Protein AF-A0A1Z9VFZ0-F1 (afdb_monomer_lite)

Secondary structure (DSSP, 8-state):
--HHHHHHS-HHHHHHHHHHHHHHHHHHHHHHHH---GGGHHHH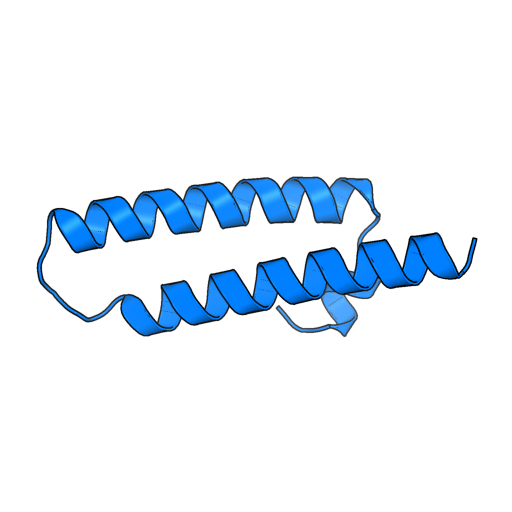HHHHHHHHHHHHHHHHHHTT-

Radius of gyration: 13.76 Å; chains: 1; bounding box: 30×17×40 Å

Foldseek 3Di:
DDLVVLLVDDLVVLVVVLVVLVVVLVVVVVVCVVDVPPPCPVVNVVSVVSSVSSVVVNVVVVVVD

Sequence (65 aa):
MKVSEIRALSDDQIYIEIDQMVKERLALRIKIANSSQGENVNRLTAIKKNIARCLTIIRERKDKS

Structure (mmCIF, N/CA/C/O backbone):
data_AF-A0A1Z9VFZ0-F1
#
_entry.id   AF-A0A1Z9VFZ0-F1
#
loop_
_atom_site.group_PDB
_atom_site.id
_atom_site.type_symbol
_atom_site.label_atom_id
_atom_site.label_alt_id
_atom_site.label_comp_id
_atom_site.label_asym_id
_atom_site.label_entity_id
_atom_site.label_seq_id
_atom_site.pdbx_PDB_ins_code
_atom_site.Cartn_x
_atom_site.Cartn_y
_atom_site.Cartn_z
_atom_site.occupancy
_atom_site.B_iso_or_equiv
_atom_site.auth_seq_id
_atom_site.auth_comp_id
_atom_site.auth_asym_id
_atom_site.auth_atom_id
_atom_site.pdbx_PDB_model_num
ATOM 1 N N . MET A 1 1 ? -3.842 -6.950 -2.385 1.00 73.00 1 MET A N 1
ATOM 2 C CA . MET A 1 1 ? -4.253 -7.021 -0.976 1.00 73.00 1 MET A CA 1
ATOM 3 C C . MET A 1 1 ? -5.756 -6.815 -0.900 1.00 73.00 1 MET A C 1
ATOM 5 O O . MET A 1 1 ? -6.255 -5.819 -1.432 1.00 73.00 1 MET A O 1
ATOM 9 N N . LYS A 1 2 ? -6.481 -7.794 -0.358 1.00 83.62 2 LYS A N 1
ATOM 10 C CA . LYS A 1 2 ? -7.922 -7.688 -0.108 1.00 83.62 2 LYS A CA 1
ATOM 11 C C . LYS A 1 2 ? -8.140 -6.860 1.153 1.00 83.62 2 LYS A C 1
ATOM 13 O O . LYS A 1 2 ? -7.369 -6.958 2.097 1.00 83.62 2 LYS A O 1
ATOM 18 N N . VAL A 1 3 ? -9.212 -6.073 1.182 1.00 85.50 3 VAL A N 1
ATOM 19 C CA . VAL A 1 3 ? -9.538 -5.176 2.309 1.00 85.50 3 VAL A CA 1
ATOM 20 C C . VAL A 1 3 ? -9.657 -5.942 3.633 1.00 85.50 3 VAL A C 1
ATOM 22 O O . VAL A 1 3 ? -9.216 -5.445 4.663 1.00 85.50 3 VAL A O 1
ATOM 25 N N . SER A 1 4 ? -10.184 -7.168 3.602 1.00 87.00 4 SER A N 1
ATOM 26 C CA . SER A 1 4 ? -10.320 -8.030 4.782 1.00 87.00 4 SER A CA 1
ATOM 27 C C . SER A 1 4 ? -8.980 -8.361 5.445 1.00 87.00 4 SER A C 1
ATOM 29 O O . SER A 1 4 ? -8.903 -8.383 6.666 1.00 87.00 4 SER A O 1
ATOM 31 N N . GLU A 1 5 ? -7.924 -8.560 4.652 1.00 86.81 5 GLU A N 1
ATOM 32 C CA . GLU A 1 5 ? -6.573 -8.853 5.153 1.00 86.81 5 GLU A CA 1
ATOM 33 C C . GLU A 1 5 ? -5.988 -7.622 5.853 1.00 86.81 5 GLU A C 1
ATOM 35 O O . GLU A 1 5 ? -5.440 -7.727 6.942 1.00 86.81 5 GLU A O 1
ATOM 40 N N . ILE A 1 6 ? -6.198 -6.432 5.277 1.00 85.62 6 ILE A N 1
ATOM 41 C CA . ILE A 1 6 ? -5.755 -5.154 5.860 1.00 85.62 6 ILE A CA 1
ATOM 42 C C . ILE A 1 6 ? -6.439 -4.902 7.208 1.00 85.62 6 ILE A C 1
ATOM 44 O O . ILE A 1 6 ? -5.810 -4.432 8.150 1.00 85.62 6 ILE A O 1
ATOM 48 N N . ARG A 1 7 ? -7.733 -5.234 7.318 1.00 86.50 7 ARG A N 1
ATOM 49 C CA . ARG A 1 7 ? -8.505 -5.056 8.558 1.00 86.50 7 ARG A CA 1
ATOM 50 C C . ARG A 1 7 ? -8.065 -5.984 9.686 1.00 86.50 7 ARG A C 1
ATOM 52 O O . ARG A 1 7 ? -8.294 -5.625 10.837 1.00 86.50 7 ARG A O 1
ATOM 59 N N . ALA A 1 8 ? -7.471 -7.131 9.367 1.00 90.06 8 ALA A N 1
ATOM 60 C CA . ALA A 1 8 ? -6.974 -8.084 10.355 1.00 90.06 8 ALA A CA 1
ATOM 61 C C . ALA A 1 8 ? -5.617 -7.676 10.960 1.00 90.06 8 ALA A C 1
ATOM 63 O O . ALA A 1 8 ? -5.268 -8.150 12.036 1.00 90.06 8 ALA A O 1
ATOM 64 N N . LEU A 1 9 ? -4.864 -6.799 10.289 1.00 89.31 9 LEU A N 1
ATOM 65 C CA . LEU A 1 9 ? -3.566 -6.308 10.759 1.00 89.31 9 LEU A CA 1
ATOM 66 C C . LEU A 1 9 ? -3.722 -5.239 11.848 1.00 89.31 9 LEU A C 1
ATOM 68 O O . LEU A 1 9 ? -4.679 -4.457 11.829 1.00 89.31 9 LEU A O 1
ATOM 72 N N . SER A 1 10 ? -2.756 -5.152 12.765 1.00 91.62 10 SER A N 1
ATOM 73 C CA . SER A 1 10 ? -2.652 -4.023 13.702 1.00 91.62 10 SER A CA 1
ATOM 74 C C . SER A 1 10 ? -2.223 -2.737 12.984 1.00 91.62 10 SER A C 1
ATOM 76 O O . SER A 1 10 ? -1.709 -2.787 11.867 1.00 91.62 10 SER A O 1
ATOM 78 N N . ASP A 1 11 ? -2.427 -1.572 13.603 1.00 90.69 11 ASP A N 1
ATOM 79 C CA . ASP A 1 11 ? -2.024 -0.290 13.003 1.00 90.69 11 ASP A CA 1
ATOM 80 C C . ASP A 1 11 ? -0.523 -0.257 12.684 1.00 90.69 11 ASP A C 1
ATOM 82 O O . ASP A 1 11 ? -0.142 0.108 11.572 1.00 90.69 11 ASP A O 1
ATOM 86 N N . ASP A 1 12 ? 0.320 -0.733 13.604 1.00 91.19 12 ASP A N 1
ATOM 87 C CA . ASP A 1 12 ? 1.774 -0.808 13.415 1.00 91.19 12 ASP A CA 1
ATOM 88 C C . ASP A 1 12 ? 2.158 -1.714 12.242 1.00 91.19 12 ASP A C 1
ATOM 90 O O . ASP A 1 12 ? 3.009 -1.360 11.424 1.00 91.19 12 ASP A O 1
ATOM 94 N N . GLN A 1 13 ? 1.488 -2.862 12.105 1.00 91.50 13 GLN A N 1
ATOM 95 C CA . GLN A 1 13 ? 1.702 -3.766 10.975 1.00 91.50 13 GLN A CA 1
ATOM 96 C C . GLN A 1 13 ? 1.308 -3.113 9.649 1.00 91.50 13 GLN A C 1
ATOM 98 O O . GLN A 1 13 ? 2.012 -3.278 8.655 1.00 91.50 13 GLN A O 1
ATOM 103 N N . ILE A 1 14 ? 0.223 -2.331 9.625 1.00 91.62 14 ILE A N 1
ATOM 104 C CA . ILE A 1 14 ? -0.179 -1.593 8.425 1.00 91.62 14 ILE A CA 1
ATOM 105 C C . ILE A 1 14 ? 0.878 -0.540 8.061 1.00 91.62 14 ILE A C 1
ATOM 107 O O . ILE A 1 14 ? 1.193 -0.392 6.880 1.00 91.62 14 ILE A O 1
ATOM 111 N N . TYR A 1 15 ? 1.465 0.168 9.032 1.00 92.69 15 TYR A N 1
ATOM 112 C CA . TYR A 1 15 ? 2.545 1.122 8.752 1.00 92.69 15 TYR A CA 1
ATOM 113 C C . TYR A 1 15 ? 3.810 0.445 8.212 1.00 92.69 15 TYR A C 1
ATOM 115 O O . TYR A 1 15 ? 4.403 0.953 7.257 1.00 92.69 15 TYR A O 1
ATOM 123 N N . ILE A 1 16 ? 4.194 -0.710 8.763 1.00 94.44 16 ILE A N 1
ATOM 124 C CA . ILE A 1 16 ? 5.326 -1.506 8.262 1.00 94.44 16 ILE A CA 1
ATOM 125 C C . ILE A 1 16 ? 5.076 -1.939 6.812 1.00 94.44 16 ILE A C 1
ATOM 127 O O . ILE A 1 16 ? 5.946 -1.777 5.955 1.00 94.44 16 ILE A O 1
ATOM 131 N N . GLU A 1 17 ? 3.874 -2.431 6.514 1.00 91.31 17 GLU A N 1
ATOM 132 C CA . GLU A 1 17 ? 3.491 -2.858 5.167 1.00 91.31 17 GLU A CA 1
ATOM 133 C C . GLU A 1 17 ? 3.506 -1.681 4.174 1.00 91.31 17 GLU A C 1
ATOM 135 O O . GLU A 1 17 ? 3.979 -1.812 3.042 1.00 91.31 17 GLU A O 1
ATOM 140 N N . ILE A 1 18 ? 3.041 -0.497 4.596 1.00 93.31 18 ILE A N 1
ATOM 141 C CA . ILE A 1 18 ? 3.107 0.727 3.785 1.00 93.31 18 ILE A CA 1
ATOM 142 C C . ILE A 1 18 ? 4.561 1.065 3.437 1.00 93.31 18 ILE A C 1
ATOM 144 O O . ILE A 1 18 ? 4.844 1.345 2.270 1.00 93.31 18 ILE A O 1
ATOM 148 N N . ASP A 1 19 ? 5.478 1.033 4.405 1.00 94.56 19 ASP A N 1
ATOM 149 C CA . ASP A 1 19 ? 6.893 1.344 4.168 1.00 94.56 19 ASP A CA 1
ATOM 150 C C . ASP A 1 19 ? 7.526 0.370 3.158 1.00 94.56 19 ASP A C 1
ATOM 152 O O . ASP A 1 19 ? 8.183 0.788 2.197 1.00 94.56 19 ASP A O 1
ATOM 156 N N . GLN A 1 20 ? 7.242 -0.928 3.295 1.00 94.00 20 GLN A N 1
ATOM 157 C CA . GLN A 1 20 ? 7.690 -1.946 2.342 1.00 94.00 20 GLN A CA 1
ATOM 158 C C . GLN A 1 20 ? 7.133 -1.701 0.933 1.00 94.00 20 GLN A C 1
ATOM 160 O O . GLN A 1 20 ? 7.888 -1.700 -0.043 1.00 94.00 20 GLN A O 1
ATOM 165 N N . MET A 1 21 ? 5.835 -1.410 0.813 1.00 93.75 21 MET A N 1
ATOM 166 C CA . MET A 1 21 ? 5.197 -1.112 -0.472 1.00 93.75 21 MET A CA 1
ATOM 167 C C . MET A 1 21 ? 5.741 0.167 -1.122 1.00 93.75 21 MET A C 1
ATOM 169 O O . MET A 1 21 ? 5.862 0.242 -2.349 1.00 93.75 21 MET A O 1
ATOM 173 N N . VAL A 1 22 ? 6.084 1.189 -0.333 1.00 93.62 22 VAL A N 1
ATOM 174 C CA . VAL A 1 22 ? 6.705 2.423 -0.836 1.00 93.62 22 VAL A CA 1
ATOM 175 C C . VAL A 1 22 ? 8.103 2.137 -1.388 1.00 93.62 22 VAL A C 1
ATOM 177 O O . VAL A 1 22 ? 8.423 2.606 -2.486 1.00 93.62 22 VAL A O 1
ATOM 180 N N . LYS A 1 23 ? 8.901 1.323 -0.688 1.00 94.38 23 LYS A N 1
ATOM 181 C CA . LYS A 1 23 ? 10.224 0.874 -1.151 1.00 94.38 23 LYS A CA 1
ATOM 182 C C . LYS A 1 23 ? 10.129 0.042 -2.430 1.00 94.38 23 LYS A C 1
ATOM 184 O O . LYS A 1 23 ? 10.827 0.349 -3.398 1.00 94.38 23 LYS A O 1
ATOM 189 N N . GLU A 1 24 ? 9.218 -0.933 -2.489 1.00 91.06 24 GLU A N 1
ATOM 190 C CA . GLU A 1 24 ? 8.953 -1.734 -3.699 1.00 91.06 24 GLU A CA 1
ATOM 191 C C . GLU A 1 24 ? 8.575 -0.821 -4.872 1.00 91.06 24 GLU A C 1
ATOM 193 O O . GLU A 1 24 ? 9.116 -0.931 -5.976 1.00 91.06 24 GLU A O 1
ATOM 198 N N . ARG A 1 25 ? 7.688 0.152 -4.630 1.00 91.06 25 ARG A N 1
ATOM 199 C CA . ARG A 1 25 ? 7.271 1.111 -5.654 1.00 91.06 25 ARG A CA 1
ATOM 200 C C . ARG A 1 25 ? 8.434 1.965 -6.155 1.00 91.06 25 ARG A C 1
ATOM 202 O O . ARG A 1 25 ? 8.494 2.231 -7.355 1.00 91.06 25 ARG A O 1
ATOM 209 N N . LEU A 1 26 ? 9.329 2.418 -5.279 1.00 91.06 26 LEU A N 1
ATOM 210 C CA . LEU A 1 26 ? 10.515 3.181 -5.677 1.00 91.06 26 LEU A CA 1
ATOM 211 C C . LEU A 1 26 ? 11.453 2.330 -6.539 1.00 91.06 26 LEU A C 1
ATOM 213 O O . LEU A 1 26 ? 11.843 2.771 -7.620 1.00 91.06 26 LEU A O 1
ATOM 217 N N . ALA A 1 27 ? 11.744 1.101 -6.110 1.00 90.00 27 ALA A N 1
ATOM 218 C CA . ALA A 1 27 ? 12.583 0.171 -6.859 1.00 90.00 27 ALA A CA 1
ATOM 219 C C . ALA A 1 27 ? 12.021 -0.095 -8.267 1.00 90.00 27 ALA A C 1
ATOM 221 O O . ALA A 1 27 ? 12.755 -0.035 -9.254 1.00 90.00 27 ALA A O 1
ATOM 222 N N . LEU A 1 28 ? 10.703 -0.293 -8.386 1.00 87.69 28 LEU A N 1
ATOM 223 C CA . LEU A 1 28 ? 10.043 -0.461 -9.682 1.00 87.69 28 LEU A CA 1
ATOM 224 C C . LEU A 1 28 ? 10.127 0.792 -10.558 1.00 87.69 28 LEU A C 1
ATOM 226 O O . LEU A 1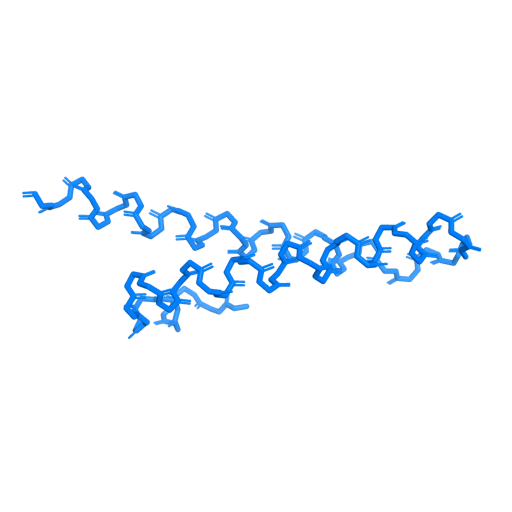 28 ? 10.337 0.670 -11.762 1.00 87.69 28 LEU A O 1
ATOM 230 N N . ARG A 1 29 ? 10.002 1.998 -9.987 1.00 86.94 29 ARG A N 1
ATOM 231 C CA . ARG A 1 29 ? 10.172 3.247 -10.753 1.00 86.94 29 ARG A CA 1
ATOM 232 C C . ARG A 1 29 ? 11.589 3.389 -11.300 1.00 86.94 29 ARG A C 1
ATOM 234 O O . ARG A 1 29 ? 11.736 3.774 -12.453 1.00 86.94 29 ARG A O 1
ATOM 241 N N . ILE A 1 30 ? 12.601 3.059 -10.497 1.00 87.81 30 ILE A N 1
AT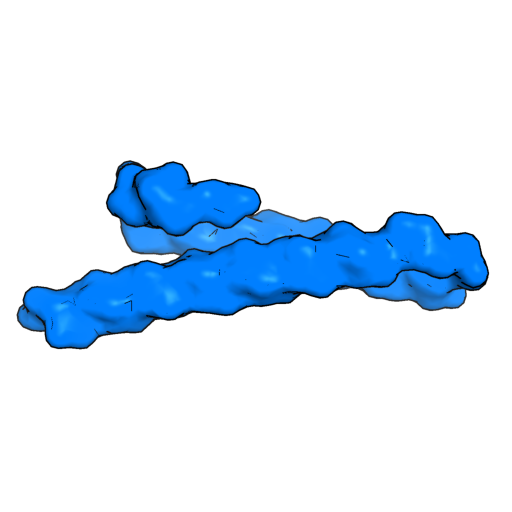OM 242 C CA . ILE A 1 30 ? 14.007 3.076 -10.924 1.00 87.81 30 ILE A CA 1
ATOM 243 C C . ILE A 1 30 ? 14.223 2.052 -12.043 1.00 87.81 30 ILE A C 1
ATOM 245 O O . ILE A 1 30 ? 14.808 2.374 -13.072 1.00 87.81 30 ILE A O 1
ATOM 249 N N . LYS A 1 31 ? 13.681 0.837 -11.893 1.00 84.44 31 LYS A N 1
ATOM 250 C CA . LYS A 1 31 ? 13.757 -0.200 -12.928 1.00 84.44 31 LYS A CA 1
ATOM 251 C C . LYS A 1 31 ? 13.107 0.247 -14.240 1.00 84.44 31 LYS A C 1
ATOM 253 O O . LYS A 1 31 ? 13.707 0.052 -15.287 1.00 84.44 31 LYS A O 1
ATOM 258 N N . ILE A 1 32 ? 11.928 0.868 -14.194 1.00 84.12 32 ILE A N 1
ATOM 259 C CA . ILE A 1 32 ? 11.243 1.393 -15.390 1.00 84.12 32 ILE A CA 1
ATOM 260 C C . ILE A 1 32 ? 12.046 2.526 -16.042 1.00 84.12 32 ILE A C 1
ATOM 262 O O . ILE A 1 32 ? 12.113 2.601 -17.263 1.00 84.12 32 ILE A O 1
ATOM 266 N N . ALA A 1 33 ? 12.673 3.397 -15.248 1.00 82.19 33 ALA A N 1
ATOM 267 C CA . ALA A 1 33 ? 13.528 4.455 -15.782 1.00 82.19 33 ALA A CA 1
ATOM 268 C C . ALA A 1 33 ? 14.765 3.891 -16.505 1.00 82.19 33 ALA A C 1
ATOM 270 O O . ALA A 1 33 ? 15.160 4.415 -17.541 1.00 82.19 33 ALA A O 1
ATOM 271 N N . ASN A 1 34 ? 15.342 2.805 -15.984 1.00 81.44 34 ASN A N 1
ATOM 272 C CA . ASN A 1 34 ? 16.551 2.182 -16.531 1.00 81.44 34 ASN A CA 1
ATOM 273 C C . ASN A 1 34 ? 16.273 1.152 -17.640 1.00 81.44 34 ASN A C 1
ATOM 275 O O . ASN A 1 34 ? 17.158 0.844 -18.431 1.00 81.44 34 ASN A O 1
ATOM 279 N N . SER A 1 35 ? 15.067 0.586 -17.688 1.00 69.94 35 SER A N 1
ATOM 280 C CA . SER A 1 35 ? 14.660 -0.420 -18.670 1.00 69.94 35 SER A CA 1
ATOM 281 C C . SER A 1 35 ? 13.299 -0.035 -19.243 1.00 69.94 35 SER A C 1
ATOM 283 O O . SER A 1 35 ? 12.279 -0.120 -18.563 1.00 69.94 35 SER A O 1
ATOM 285 N N . SER A 1 36 ? 13.275 0.398 -20.507 1.00 59.59 36 S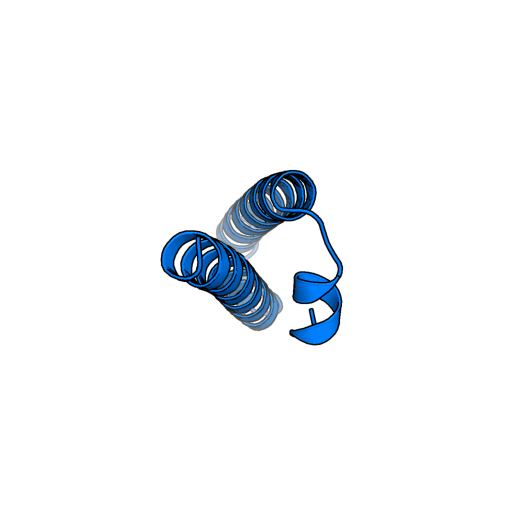ER A N 1
ATOM 286 C CA . SER A 1 36 ? 12.088 0.928 -21.205 1.00 59.59 36 SER A CA 1
ATOM 287 C C . SER A 1 36 ? 11.006 -0.120 -21.522 1.00 59.59 36 SER A C 1
ATOM 289 O O . SER A 1 36 ? 10.136 0.108 -22.362 1.00 59.59 36 SER A O 1
ATOM 291 N N . GLN A 1 37 ? 11.035 -1.277 -20.861 1.00 61.81 37 GLN A N 1
ATOM 292 C CA . GLN A 1 37 ? 10.083 -2.362 -21.068 1.00 61.81 37 GLN A CA 1
ATOM 293 C C . GLN A 1 37 ? 8.846 -2.116 -20.190 1.00 61.81 37 GLN A C 1
ATOM 295 O O . GLN A 1 37 ? 8.886 -2.228 -18.962 1.00 61.81 37 GLN A O 1
ATOM 300 N N . GLY A 1 38 ? 7.732 -1.749 -20.831 1.00 62.25 38 GLY A N 1
ATOM 301 C CA . GLY A 1 38 ? 6.461 -1.327 -20.221 1.00 62.25 38 GLY A CA 1
ATOM 302 C C . GLY A 1 38 ? 5.702 -2.379 -19.397 1.00 62.25 38 GLY A C 1
ATOM 303 O O . GLY A 1 38 ? 4.558 -2.144 -19.013 1.00 62.25 38 GLY A O 1
ATOM 304 N N . GLU A 1 39 ? 6.312 -3.517 -19.072 1.00 61.16 39 GLU A N 1
ATOM 305 C CA . GLU A 1 39 ? 5.651 -4.648 -18.406 1.00 61.16 39 GLU A CA 1
ATOM 306 C C . GLU A 1 39 ? 5.212 -4.354 -16.957 1.00 61.16 39 GLU A C 1
ATOM 308 O O . GLU A 1 39 ? 4.331 -5.023 -16.422 1.00 61.16 39 GLU A O 1
ATOM 313 N N . ASN A 1 40 ? 5.760 -3.320 -16.305 1.00 67.06 40 ASN A N 1
ATOM 314 C CA . ASN A 1 40 ? 5.585 -3.114 -14.857 1.00 67.06 40 ASN A CA 1
ATOM 315 C C . ASN A 1 40 ? 4.648 -1.957 -14.451 1.00 67.06 40 ASN A C 1
ATOM 317 O O . ASN A 1 40 ? 4.504 -1.661 -13.259 1.00 67.06 40 ASN A O 1
ATOM 321 N N . VAL A 1 41 ? 3.955 -1.315 -15.398 1.00 75.81 41 VAL A N 1
ATOM 322 C CA . VAL A 1 41 ? 3.065 -0.168 -15.103 1.00 75.81 41 VAL A CA 1
ATOM 323 C C . VAL A 1 41 ? 1.822 -0.593 -14.301 1.00 75.81 41 VAL A C 1
ATOM 325 O O . VAL A 1 41 ? 1.399 0.095 -13.361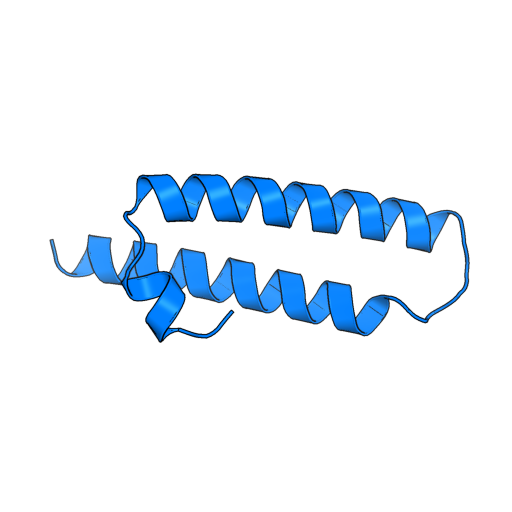 1.00 75.81 41 VAL A O 1
ATOM 328 N N . ASN A 1 42 ? 1.274 -1.776 -14.597 1.00 84.44 42 ASN A N 1
ATOM 329 C CA . ASN A 1 42 ? 0.121 -2.337 -13.884 1.00 84.44 42 ASN A CA 1
ATOM 330 C C . ASN A 1 42 ? 0.443 -2.625 -12.412 1.00 84.44 42 ASN A C 1
ATOM 332 O O . ASN A 1 42 ? -0.357 -2.310 -11.524 1.00 84.44 42 ASN A O 1
ATOM 336 N N . ARG A 1 43 ? 1.644 -3.149 -12.132 1.00 84.81 43 ARG A N 1
ATOM 337 C CA . ARG A 1 43 ? 2.112 -3.407 -10.764 1.00 84.81 43 ARG A CA 1
ATOM 338 C C . ARG A 1 43 ? 2.264 -2.107 -9.977 1.00 84.81 43 ARG A C 1
ATOM 340 O O . ARG A 1 43 ? 1.819 -2.039 -8.834 1.00 84.81 43 ARG A O 1
ATOM 347 N N . LEU A 1 44 ? 2.780 -1.051 -10.609 1.00 86.31 44 LEU A N 1
ATOM 348 C CA . LEU A 1 44 ? 2.891 0.275 -9.994 1.00 86.31 44 LEU A CA 1
ATOM 349 C C . LEU A 1 44 ? 1.530 0.815 -9.531 1.00 8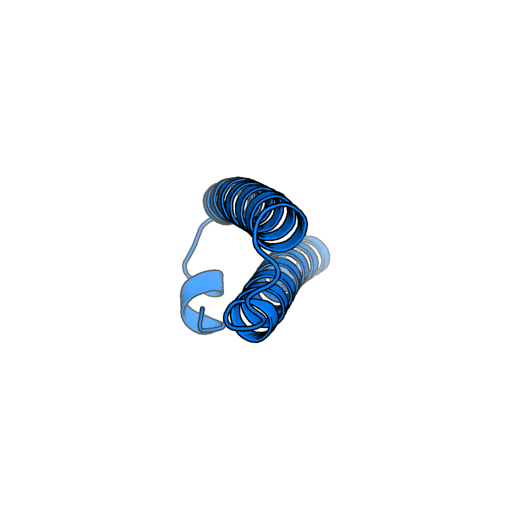6.31 44 LEU A C 1
ATOM 351 O O . LEU A 1 44 ? 1.395 1.365 -8.433 1.00 86.31 44 LEU A O 1
ATOM 355 N N . THR A 1 45 ? 0.513 0.632 -10.375 1.00 89.38 45 THR A N 1
ATOM 356 C CA . THR A 1 45 ? -0.864 1.052 -10.097 1.00 89.38 45 THR A CA 1
ATOM 357 C C . THR A 1 45 ? -1.499 0.195 -9.002 1.00 89.38 45 THR A C 1
ATOM 359 O O . THR A 1 45 ? -2.194 0.723 -8.131 1.00 89.38 45 THR A O 1
ATOM 362 N N . ALA A 1 46 ? -1.228 -1.113 -8.993 1.00 90.88 46 ALA A N 1
ATOM 363 C CA . ALA A 1 46 ? -1.690 -2.023 -7.948 1.00 90.88 46 ALA A CA 1
ATOM 364 C C . ALA A 1 46 ? -1.097 -1.675 -6.572 1.00 90.88 46 ALA A C 1
ATOM 366 O O . ALA A 1 46 ? -1.848 -1.584 -5.600 1.00 90.88 46 ALA A O 1
ATOM 367 N N . ILE A 1 47 ? 0.213 -1.412 -6.494 1.00 90.94 47 ILE A N 1
ATOM 368 C CA . ILE A 1 47 ? 0.884 -1.011 -5.247 1.00 90.94 47 ILE A CA 1
ATOM 369 C C . ILE A 1 47 ? 0.322 0.322 -4.744 1.00 90.94 47 ILE A C 1
ATOM 371 O O . ILE A 1 47 ? -0.050 0.428 -3.578 1.00 90.94 47 ILE A O 1
ATOM 375 N N . LYS A 1 48 ? 0.146 1.315 -5.630 1.00 91.81 48 LYS A N 1
ATOM 376 C CA . LYS A 1 48 ? -0.481 2.600 -5.271 1.00 91.81 48 LYS A CA 1
ATOM 377 C C . LYS A 1 48 ? -1.876 2.403 -4.662 1.00 91.81 48 LYS A C 1
ATOM 379 O O . LYS A 1 48 ? -2.194 3.023 -3.651 1.00 91.81 48 LYS A O 1
ATOM 384 N N . LYS A 1 49 ? -2.707 1.541 -5.263 1.00 93.38 49 LYS A N 1
ATOM 385 C CA . LYS A 1 49 ? -4.050 1.233 -4.745 1.00 93.38 49 LYS A CA 1
ATOM 386 C C . LYS A 1 49 ? -4.000 0.516 -3.395 1.00 93.38 49 LYS A C 1
ATOM 388 O O . LYS A 1 49 ? -4.850 0.783 -2.555 1.00 93.38 49 LYS A O 1
ATOM 393 N N . ASN A 1 50 ? -3.037 -0.378 -3.176 1.00 92.25 50 ASN A N 1
ATOM 394 C CA . ASN A 1 50 ? -2.892 -1.061 -1.890 1.00 92.25 50 ASN A CA 1
ATOM 395 C C . ASN A 1 50 ? -2.479 -0.083 -0.778 1.00 92.25 50 ASN A C 1
ATOM 397 O O . ASN A 1 50 ? -3.145 -0.062 0.251 1.00 92.25 50 ASN A O 1
ATOM 401 N N . ILE A 1 51 ? -1.500 0.797 -1.027 1.00 93.19 51 ILE A N 1
ATOM 402 C CA . ILE A 1 51 ? -1.102 1.856 -0.078 1.00 93.19 51 ILE A CA 1
ATOM 403 C C . ILE A 1 51 ? -2.304 2.736 0.287 1.00 93.19 51 ILE A C 1
ATOM 405 O O . ILE A 1 51 ? -2.549 2.993 1.463 1.00 93.19 51 ILE A O 1
ATOM 409 N N . ALA A 1 52 ? -3.089 3.162 -0.710 1.00 94.31 52 ALA A N 1
ATOM 410 C CA . ALA A 1 52 ? -4.277 3.978 -0.471 1.00 94.31 52 ALA A CA 1
ATOM 411 C C . ALA A 1 52 ? -5.288 3.269 0.442 1.00 94.31 52 ALA A C 1
ATOM 413 O O . ALA A 1 52 ? -5.785 3.879 1.381 1.00 94.31 52 ALA A O 1
ATOM 414 N N . ARG A 1 53 ? -5.543 1.971 0.220 1.00 93.44 53 ARG A N 1
ATOM 415 C CA . ARG A 1 53 ? -6.441 1.185 1.081 1.00 93.44 53 ARG A CA 1
ATOM 416 C C . ARG A 1 53 ? -5.925 1.105 2.516 1.00 93.44 53 ARG A C 1
ATOM 418 O O . ARG A 1 53 ? -6.708 1.334 3.428 1.00 93.44 53 ARG A O 1
ATOM 425 N N . CYS A 1 54 ? -4.636 0.825 2.716 1.00 92.12 54 CYS A N 1
ATOM 426 C CA . CYS A 1 54 ? -4.014 0.794 4.043 1.00 92.12 54 CYS A CA 1
ATOM 427 C C . CYS A 1 54 ? -4.209 2.119 4.797 1.00 92.12 54 CYS A C 1
ATOM 429 O O . CYS A 1 54 ? -4.672 2.124 5.937 1.00 92.12 54 CYS A O 1
ATOM 431 N N . LEU A 1 55 ? -3.942 3.244 4.128 1.00 92.62 55 LEU A N 1
ATOM 432 C CA . LEU A 1 55 ? -4.132 4.580 4.696 1.00 92.62 55 LEU A CA 1
ATOM 433 C C . LEU A 1 55 ? -5.603 4.878 5.017 1.00 92.62 55 LEU A C 1
ATOM 435 O O . LEU A 1 55 ? -5.888 5.455 6.064 1.00 92.62 55 LEU A O 1
ATOM 439 N N . THR A 1 56 ? -6.538 4.461 4.157 1.00 94.75 56 THR A N 1
ATOM 440 C CA . THR A 1 56 ? -7.976 4.604 4.423 1.00 94.75 56 THR A CA 1
ATOM 441 C C . THR A 1 56 ? -8.385 3.850 5.684 1.00 94.75 56 THR A C 1
ATOM 443 O O . THR A 1 56 ? -9.079 4.426 6.509 1.00 94.75 56 THR A O 1
ATOM 446 N N . ILE A 1 57 ? -7.925 2.611 5.887 1.00 91.94 57 ILE A N 1
ATOM 447 C CA . ILE A 1 57 ? -8.278 1.840 7.092 1.00 91.94 57 ILE A CA 1
ATOM 448 C C . ILE A 1 57 ? -7.727 2.496 8.356 1.00 91.94 57 ILE A C 1
ATOM 450 O O . ILE A 1 57 ? -8.450 2.611 9.341 1.00 91.94 57 ILE A O 1
ATOM 454 N N . ILE A 1 58 ? -6.477 2.961 8.329 1.00 92.31 58 ILE A N 1
ATOM 455 C CA . ILE A 1 58 ? -5.894 3.700 9.457 1.00 92.31 58 ILE A CA 1
ATOM 456 C C . ILE A 1 58 ? -6.740 4.940 9.773 1.00 92.31 58 ILE A C 1
ATOM 458 O O . ILE A 1 58 ? -7.007 5.224 10.939 1.00 92.31 58 ILE A O 1
ATOM 462 N N . ARG A 1 59 ? -7.186 5.676 8.747 1.00 93.38 59 ARG A N 1
ATOM 463 C CA . ARG A 1 59 ? -8.057 6.842 8.932 1.00 93.38 59 ARG A CA 1
ATOM 464 C C . ARG A 1 59 ? -9.414 6.446 9.518 1.00 93.38 59 ARG A C 1
ATOM 466 O O . ARG A 1 59 ? -9.826 7.042 10.502 1.00 93.38 59 ARG A O 1
ATOM 473 N N . GLU A 1 60 ? -10.053 5.407 8.977 1.00 92.62 60 GLU A N 1
ATOM 474 C CA . GLU A 1 60 ? -11.317 4.858 9.491 1.00 92.62 60 GLU A CA 1
ATOM 475 C C . GLU A 1 60 ? -11.210 4.426 10.960 1.00 92.62 60 GLU A C 1
ATOM 477 O O . GLU A 1 60 ? -12.172 4.577 11.707 1.00 92.62 60 GLU A O 1
ATOM 482 N N . ARG A 1 61 ? -10.066 3.867 11.375 1.00 91.44 61 ARG A N 1
ATOM 483 C CA . ARG A 1 61 ? -9.804 3.490 12.772 1.00 91.44 61 ARG A CA 1
ATOM 484 C C . ARG A 1 61 ? -9.671 4.722 13.661 1.00 91.44 61 ARG A C 1
ATOM 486 O O . ARG A 1 61 ? -10.331 4.781 14.689 1.00 91.44 61 ARG A O 1
ATOM 493 N N . LYS A 1 62 ? -8.892 5.719 13.229 1.00 89.75 62 LYS A N 1
ATOM 494 C CA . LYS A 1 62 ? -8.724 6.988 13.955 1.00 89.75 62 LYS A CA 1
ATOM 495 C C . LYS A 1 62 ? -10.027 7.764 14.119 1.00 89.75 62 LYS A C 1
ATOM 497 O O . LYS A 1 62 ? -10.232 8.343 15.170 1.00 89.75 62 LYS A O 1
ATOM 502 N N . ASP A 1 63 ? -10.888 7.777 13.104 1.00 90.06 63 ASP A N 1
ATOM 503 C CA . ASP A 1 63 ? -12.155 8.519 13.140 1.00 90.06 63 ASP A CA 1
ATOM 504 C C . ASP A 1 63 ? -13.240 7.808 13.983 1.00 90.06 63 ASP A C 1
ATOM 506 O O . ASP A 1 63 ? -14.288 8.389 14.253 1.00 90.06 63 ASP A O 1
ATOM 510 N N . LYS A 1 64 ? -13.011 6.544 14.377 1.00 79.38 64 LYS A N 1
ATOM 511 C CA . LYS A 1 64 ? -13.895 5.752 15.254 1.00 79.38 64 LYS A CA 1
ATOM 512 C C . LYS A 1 64 ? -13.430 5.683 16.715 1.00 79.38 64 LYS A C 1
ATOM 514 O O . LYS A 1 64 ? -14.181 5.149 17.531 1.00 79.38 64 LYS A O 1
ATOM 519 N N . SER A 1 65 ? -12.215 6.141 17.021 1.00 61.91 65 SER A N 1
ATOM 520 C CA . SER A 1 65 ? -11.705 6.321 18.391 1.00 61.91 65 SER A CA 1
ATOM 521 C C . SER A 1 65 ? -12.116 7.675 18.946 1.00 61.91 65 SER A C 1
ATOM 523 O O . SER A 1 65 ? -12.362 7.718 20.169 1.00 61.91 65 SER A O 1
#

pLDDT: mean 86.6, std 9.24, range [59.59, 94.75]